Protein AF-A0ABC9Y721-F1 (afdb_monomer)

Sequence (145 aa):
MLMERQRSKVTRLVDEGKAVHVVYLDFSKAFDTVSYSILLEKLAAYGLDRRTLRWVKNCLDGWAQRVVVNGVKSSWWPVTSGVPQGSVLGPVLFNIFINDLDEGIEFTLSKFADDTKLGGSVDLLEGRKALQRNLDRLDRWAEAN

Secondary structure (DSSP, 8-state):
-HHHHHHHHHHHHHHTT--EEEEEE--TTTTT---HHHHHHHHHHTT--HHHHHHHHHHHTT-EE--EETTEEPPPEE--SSPPTT-SSHHHHHHHHTTTTTTT--SEEEEETTEEEEEEE--SHHHHHHHHHHHHHHHHHHHH-

Solvent-accessible surface area (backbone atoms only — not comparable to full-atom values): 8474 Å² total; per-residue (Å²): 123,56,64,58,59,47,51,56,53,55,52,50,41,49,76,72,71,45,48,68,51,76,48,83,45,76,53,84,59,51,56,55,57,40,36,61,68,60,42,52,50,54,45,44,74,74,66,53,49,74,66,58,52,50,50,54,48,60,72,60,51,89,44,65,45,65,57,73,57,97,87,45,69,57,69,80,40,78,49,85,42,29,47,59,83,91,46,88,56,27,66,57,54,49,52,62,61,57,63,64,69,59,69,90,45,88,52,50,71,28,63,56,89,57,46,34,38,42,38,44,65,44,78,44,74,65,30,50,54,48,51,50,53,40,51,55,48,49,50,54,49,62,77,75,82

Organism: Grus japonensis (NCBI:txid30415)

Foldseek 3Di:
DQVVVQVVVQVVCVVVVFAKDKDKDFDDVLQLAAALVLLLVLVVVVVDDPVVSVVVSVQQADDWDWDADPNDIDDTDGRRHGDDPPDPCSQVSQCSSCVCLCPPQPFRWGDDRRIIMTMDGQRDPVSVVSVVVSVVSNVVSSVVD

Mean predicted aligned error: 5.6 Å

pLDDT: mean 89.46, std 9.48, range [42.38, 98.12]

Structure (mmCIF, N/CA/C/O backbone):
data_AF-A0ABC9Y721-F1
#
_entry.id   AF-A0ABC9Y721-F1
#
loop_
_atom_site.group_PDB
_atom_site.id
_atom_site.type_symbol
_atom_site.label_atom_id
_atom_site.label_alt_id
_atom_site.label_comp_id
_atom_site.label_asym_id
_atom_site.label_entity_id
_atom_site.label_seq_id
_atom_site.pdbx_PDB_ins_code
_atom_site.Cartn_x
_atom_site.Cartn_y
_atom_site.Cartn_z
_atom_site.occupancy
_atom_site.B_iso_or_equiv
_atom_site.auth_seq_id
_atom_site.auth_comp_id
_atom_site.auth_asym_id
_atom_site.auth_atom_id
_atom_site.pdbx_PDB_model_num
ATOM 1 N N . MET A 1 1 ? -0.495 -15.805 8.947 1.00 42.38 1 MET A N 1
ATOM 2 C CA . MET A 1 1 ? -0.411 -15.571 10.408 1.00 42.38 1 MET A CA 1
ATOM 3 C C . MET A 1 1 ? -1.078 -14.258 10.867 1.00 42.38 1 MET A C 1
ATOM 5 O O . MET A 1 1 ? -1.621 -14.244 11.961 1.00 42.38 1 MET A O 1
ATOM 9 N N . LEU A 1 2 ? -1.125 -13.178 10.062 1.00 51.06 2 LEU A N 1
ATOM 10 C CA . LEU A 1 2 ? -1.818 -11.913 10.418 1.00 51.06 2 LEU A CA 1
ATOM 11 C C . LEU A 1 2 ? -3.362 -11.965 10.329 1.00 51.06 2 LEU A C 1
ATOM 13 O O . LEU A 1 2 ? -4.036 -11.445 11.216 1.00 51.06 2 LEU A O 1
ATOM 17 N N . MET A 1 3 ? -3.925 -12.671 9.339 1.00 50.56 3 MET A N 1
ATOM 18 C CA . MET A 1 3 ? -5.388 -12.822 9.166 1.00 50.56 3 MET A CA 1
ATOM 19 C C . MET A 1 3 ? -6.094 -13.498 10.360 1.00 50.56 3 MET A C 1
ATOM 21 O O . MET A 1 3 ? -7.260 -13.232 10.645 1.00 50.56 3 MET A O 1
ATOM 25 N N . GLU A 1 4 ? -5.384 -14.350 11.098 1.00 51.44 4 GLU A N 1
ATOM 26 C CA . GLU A 1 4 ? -5.943 -15.150 12.195 1.00 51.44 4 GLU A CA 1
ATOM 27 C C . GLU A 1 4 ? -6.147 -14.324 13.478 1.00 51.44 4 GLU A C 1
ATOM 29 O O . GLU A 1 4 ? -7.100 -14.538 14.229 1.00 51.44 4 GLU A O 1
ATOM 34 N N . ARG A 1 5 ? -5.309 -13.294 13.680 1.00 56.56 5 ARG A N 1
ATOM 35 C CA . ARG A 1 5 ? -5.388 -12.367 14.823 1.00 56.56 5 ARG A CA 1
ATOM 36 C C . ARG A 1 5 ? -6.629 -11.471 14.776 1.00 56.56 5 ARG A C 1
ATOM 38 O O . ARG A 1 5 ? -7.222 -11.212 15.822 1.00 56.56 5 ARG A O 1
ATOM 45 N N . GLN A 1 6 ? -7.029 -11.024 13.583 1.00 60.56 6 GLN A N 1
ATOM 46 C CA . GLN A 1 6 ? -8.278 -10.278 13.368 1.00 60.56 6 GLN A CA 1
ATOM 47 C C . GLN A 1 6 ? -9.494 -11.135 13.695 1.00 60.56 6 GLN A C 1
ATOM 49 O O . GLN A 1 6 ? -10.343 -10.725 14.484 1.00 60.56 6 GLN A O 1
ATOM 54 N N . ARG A 1 7 ? -9.545 -12.348 13.125 1.00 63.81 7 ARG A N 1
ATOM 55 C CA . ARG A 1 7 ? -10.672 -13.268 13.301 1.00 63.81 7 ARG A CA 1
ATOM 56 C C . ARG A 1 7 ? -10.939 -13.519 14.782 1.00 63.81 7 ARG A C 1
ATOM 58 O O . ARG A 1 7 ? -12.063 -13.345 15.222 1.00 63.81 7 ARG A O 1
ATOM 65 N N . SER A 1 8 ? -9.899 -13.806 15.566 1.00 70.00 8 SER A N 1
ATOM 66 C CA . SER A 1 8 ? -10.038 -14.035 17.009 1.00 70.00 8 SER A CA 1
ATOM 67 C C . SER A 1 8 ? -10.584 -12.818 17.774 1.00 70.00 8 SER A C 1
ATOM 69 O O . SER A 1 8 ? -11.461 -12.984 18.619 1.00 70.00 8 SER A O 1
ATOM 71 N N . LYS A 1 9 ? -10.133 -11.591 17.468 1.00 76.94 9 LYS A N 1
ATOM 72 C CA . LYS A 1 9 ? -10.636 -10.375 18.137 1.00 76.94 9 LYS A CA 1
ATOM 73 C C . LYS A 1 9 ? -12.069 -10.029 17.738 1.00 76.94 9 LYS A C 1
ATOM 75 O O . LYS A 1 9 ? -12.872 -9.710 18.607 1.00 76.94 9 LYS A O 1
ATOM 80 N N . VAL A 1 10 ? -12.385 -10.087 16.445 1.00 80.38 10 VAL A N 1
ATOM 81 C CA . VAL A 1 10 ? -13.732 -9.803 15.929 1.00 80.38 10 VAL A CA 1
ATOM 82 C C . VAL A 1 10 ? -14.732 -10.829 16.451 1.00 80.38 10 VAL A C 1
ATOM 84 O O . VAL A 1 10 ? -15.774 -10.432 16.961 1.00 80.38 10 VAL A O 1
ATOM 87 N N . THR A 1 11 ? -14.397 -12.123 16.407 1.00 83.38 11 THR A N 1
ATOM 88 C CA . THR A 1 11 ? -15.245 -13.182 16.970 1.00 83.38 11 THR A CA 1
ATOM 89 C C . THR A 1 11 ? -15.486 -12.955 18.458 1.00 83.38 11 THR A C 1
ATOM 91 O O . THR A 1 11 ? -16.635 -12.972 18.876 1.00 83.38 11 THR A O 1
ATOM 94 N N . ARG A 1 12 ? -14.453 -12.599 19.235 1.00 86.44 12 ARG A N 1
ATOM 95 C CA . ARG A 1 12 ? -14.626 -12.294 20.663 1.00 86.44 12 ARG A CA 1
ATOM 96 C C . ARG A 1 12 ? -15.588 -11.130 20.914 1.00 86.44 12 ARG A C 1
ATOM 98 O O . ARG A 1 12 ? -16.401 -11.201 21.824 1.00 86.44 12 ARG A O 1
ATOM 105 N N . LEU A 1 13 ? -15.504 -10.056 20.127 1.00 85.75 13 LEU A N 1
ATOM 106 C CA . LEU A 1 13 ? -16.420 -8.917 20.264 1.00 85.75 13 LEU A CA 1
ATOM 107 C C . LEU A 1 13 ? -17.870 -9.317 19.949 1.00 85.75 13 LEU A C 1
ATOM 109 O O . LEU A 1 13 ? -18.782 -8.884 20.648 1.00 85.75 13 LEU A O 1
ATOM 113 N N . VAL A 1 14 ? -18.074 -10.165 18.938 1.00 86.56 14 VAL A N 1
ATOM 114 C CA . VAL A 1 14 ? -19.399 -10.710 18.607 1.00 86.56 14 VAL A CA 1
ATOM 115 C C . VAL A 1 14 ? -19.920 -11.606 19.735 1.00 86.56 14 VAL A C 1
ATOM 117 O O . VAL A 1 14 ? -21.071 -11.454 20.134 1.00 86.56 14 VAL A O 1
ATOM 120 N N . ASP A 1 15 ? -19.076 -12.474 20.299 1.00 91.06 15 ASP A N 1
ATOM 121 C CA . ASP A 1 15 ? -19.431 -13.353 21.424 1.00 91.06 15 ASP A CA 1
ATOM 122 C C . ASP A 1 15 ? -19.784 -12.554 22.697 1.00 91.06 15 ASP A C 1
ATOM 124 O O . ASP A 1 15 ? -20.633 -12.968 23.483 1.00 91.06 15 ASP A O 1
ATOM 128 N N . GLU A 1 16 ? -19.172 -11.379 22.887 1.00 90.06 16 GLU A N 1
ATOM 129 C CA . GLU A 1 16 ? -19.495 -10.415 23.952 1.00 90.06 16 GLU A CA 1
ATOM 130 C C . GLU A 1 16 ? -20.812 -9.642 23.697 1.00 90.06 16 GLU A C 1
ATOM 132 O O . GLU A 1 16 ? -21.202 -8.809 24.516 1.00 90.06 16 GLU A O 1
ATOM 137 N N . GLY A 1 17 ? -21.500 -9.882 22.574 1.00 87.81 17 GLY A N 1
ATOM 138 C CA . GLY A 1 17 ? -22.748 -9.206 22.206 1.00 87.81 17 GLY A CA 1
ATOM 139 C C . GLY A 1 17 ? -22.567 -7.774 21.691 1.00 87.81 17 GLY A C 1
ATOM 140 O O . GLY A 1 17 ? -23.534 -7.013 21.663 1.00 87.81 17 GLY A O 1
ATOM 141 N N . LYS A 1 18 ? -21.347 -7.389 21.295 1.00 88.62 18 LYS A N 1
ATOM 142 C CA . LYS A 1 18 ? -21.042 -6.052 20.764 1.00 88.62 18 LYS A CA 1
ATOM 143 C C . LYS A 1 18 ? -21.360 -5.952 19.274 1.00 88.62 18 LYS A C 1
ATOM 145 O O . LYS A 1 18 ? -21.109 -6.875 18.500 1.00 88.62 18 LYS A O 1
ATOM 150 N N . ALA A 1 19 ? -21.836 -4.791 18.845 1.00 88.56 19 ALA A N 1
ATOM 151 C CA . ALA A 1 19 ? -21.936 -4.398 17.452 1.00 88.56 1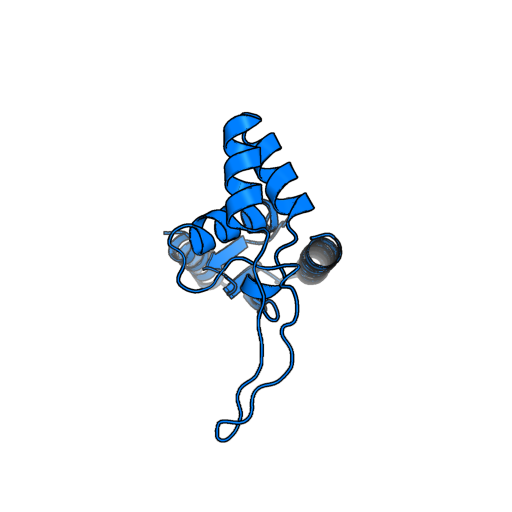9 ALA A CA 1
ATOM 152 C C . ALA A 1 19 ? -20.532 -4.188 16.875 1.00 88.56 19 ALA A C 1
ATOM 154 O O . ALA A 1 19 ? -19.784 -3.303 17.298 1.00 88.56 19 ALA A O 1
ATOM 155 N N . VAL A 1 20 ? -20.179 -4.998 15.881 1.00 88.75 20 VAL A N 1
ATOM 156 C CA . VAL A 1 20 ? -18.879 -4.957 15.207 1.00 88.75 20 VAL A CA 1
ATOM 157 C C . VAL A 1 20 ? -19.068 -4.530 13.764 1.00 88.75 20 VAL A C 1
ATOM 159 O O . VAL A 1 20 ? -19.926 -5.059 13.062 1.00 88.75 20 VAL A O 1
ATOM 162 N N . HIS A 1 21 ? -18.242 -3.593 13.308 1.00 89.69 21 HIS A N 1
ATOM 163 C CA . HIS A 1 21 ? -18.134 -3.268 11.891 1.00 89.69 21 HIS A CA 1
ATOM 164 C C . HIS A 1 21 ? -16.814 -3.810 11.352 1.00 89.69 21 HIS A C 1
ATOM 166 O O . HIS A 1 21 ? -15.778 -3.739 12.020 1.00 89.69 21 HIS A O 1
ATOM 172 N N . VAL A 1 22 ? -16.862 -4.324 10.125 1.00 90.12 22 VAL A N 1
ATOM 173 C CA . VAL A 1 22 ? -15.683 -4.724 9.360 1.00 90.12 22 VAL A CA 1
ATOM 174 C C . VAL A 1 22 ? -15.726 -3.994 8.028 1.00 90.12 22 VAL A C 1
ATOM 176 O O . VAL A 1 22 ? -16.683 -4.145 7.271 1.00 90.12 22 VAL A O 1
ATOM 179 N N . VAL A 1 23 ? -14.696 -3.201 7.755 1.00 91.81 23 VAL A N 1
ATOM 180 C CA . VAL A 1 23 ? -14.518 -2.488 6.491 1.00 91.81 23 VAL A CA 1
ATOM 181 C C . VAL A 1 23 ? -13.438 -3.199 5.691 1.00 91.81 23 VAL A C 1
ATOM 183 O O . VAL A 1 23 ? -12.339 -3.441 6.194 1.00 91.81 23 VAL A O 1
ATOM 186 N N . TYR A 1 24 ? -13.779 -3.548 4.456 1.00 91.50 24 TYR A N 1
ATOM 187 C CA . TYR A 1 24 ? -12.857 -4.109 3.478 1.00 91.50 24 TYR A CA 1
ATOM 188 C C . TYR A 1 24 ? -12.359 -2.969 2.600 1.00 91.50 24 TYR A C 1
ATOM 190 O O . TYR A 1 24 ? -13.164 -2.197 2.080 1.00 91.50 24 TYR A O 1
ATOM 198 N N . LEU A 1 25 ? -11.043 -2.854 2.491 1.00 91.38 25 LEU A N 1
ATOM 199 C CA . LEU A 1 25 ? -10.352 -1.825 1.735 1.00 91.38 25 LEU A CA 1
ATOM 200 C C . LEU A 1 25 ? -9.432 -2.509 0.732 1.00 91.38 25 LEU A C 1
ATOM 202 O O . LEU A 1 25 ? -8.727 -3.457 1.086 1.00 91.38 25 LEU A O 1
ATOM 206 N N . ASP A 1 26 ? -9.461 -1.999 -0.491 1.00 89.50 26 ASP A N 1
ATOM 207 C CA . ASP A 1 26 ? -8.663 -2.478 -1.609 1.00 89.50 26 ASP A CA 1
ATOM 208 C C . ASP A 1 26 ? -7.858 -1.309 -2.182 1.00 89.50 26 ASP A C 1
ATOM 210 O O . ASP A 1 26 ? -8.412 -0.244 -2.480 1.00 89.50 26 ASP A O 1
ATOM 214 N N . PHE A 1 27 ? -6.543 -1.490 -2.296 1.00 88.00 27 PHE A N 1
ATOM 215 C CA . PHE A 1 27 ? -5.654 -0.467 -2.832 1.00 88.00 27 PHE A CA 1
ATOM 216 C C . PHE A 1 27 ? -5.551 -0.609 -4.345 1.00 88.00 27 PHE A C 1
ATOM 218 O O . PHE A 1 27 ? -5.031 -1.589 -4.876 1.00 88.00 27 PHE A O 1
ATOM 225 N N . SER A 1 28 ? -5.978 0.431 -5.057 1.00 89.44 28 SER A N 1
ATOM 226 C CA . SER A 1 28 ? -5.911 0.453 -6.516 1.00 89.44 28 SER A CA 1
ATOM 227 C C . SER A 1 28 ? -4.475 0.275 -7.008 1.00 89.44 28 SER A C 1
ATOM 229 O O . SER A 1 28 ? -3.631 1.143 -6.797 1.00 89.44 28 SER A O 1
ATOM 231 N N . LYS A 1 29 ? -4.227 -0.827 -7.727 1.00 89.12 29 LYS A N 1
ATOM 232 C CA . LYS A 1 29 ? -2.930 -1.146 -8.346 1.00 89.12 29 LYS A CA 1
ATOM 233 C C . LYS A 1 29 ? -1.763 -1.132 -7.350 1.00 89.12 29 LYS A C 1
ATOM 235 O O . LYS A 1 29 ? -0.680 -0.666 -7.688 1.00 89.12 29 LYS A O 1
ATOM 240 N N . ALA A 1 30 ? -1.966 -1.657 -6.144 1.00 89.38 30 ALA A N 1
ATOM 241 C CA . ALA A 1 30 ? -1.019 -1.535 -5.035 1.00 89.38 30 ALA A CA 1
ATOM 242 C C . ALA A 1 30 ? 0.438 -1.902 -5.383 1.00 89.38 30 ALA A C 1
ATOM 244 O O . ALA A 1 30 ? 1.374 -1.230 -4.958 1.00 89.38 30 ALA A O 1
ATOM 245 N N . PHE A 1 31 ? 0.646 -2.952 -6.184 1.00 89.31 31 PHE A N 1
ATOM 246 C CA . PHE A 1 31 ? 1.988 -3.348 -6.614 1.00 89.31 31 PHE A CA 1
ATOM 247 C C . PHE A 1 31 ? 2.594 -2.409 -7.660 1.00 89.31 31 PHE A C 1
ATOM 249 O O . PHE A 1 31 ? 3.814 -2.317 -7.720 1.00 89.31 31 PHE A O 1
ATOM 256 N N . ASP A 1 32 ? 1.788 -1.694 -8.445 1.00 90.69 32 ASP A N 1
ATOM 257 C CA . ASP A 1 32 ? 2.242 -0.809 -9.526 1.00 90.69 32 ASP A CA 1
ATOM 258 C C . ASP A 1 32 ? 2.468 0.641 -9.046 1.00 90.69 32 ASP A C 1
ATOM 260 O O . ASP A 1 32 ? 3.113 1.439 -9.731 1.00 90.69 32 ASP A O 1
ATOM 264 N N . THR A 1 33 ? 1.942 1.004 -7.872 1.00 92.88 33 THR A N 1
ATOM 265 C CA . THR A 1 33 ? 1.966 2.379 -7.341 1.00 92.88 33 THR A CA 1
ATOM 266 C C . THR A 1 33 ? 3.047 2.631 -6.295 1.00 92.88 33 THR A C 1
ATOM 268 O O . THR A 1 33 ? 3.227 3.771 -5.884 1.00 92.88 33 THR A O 1
ATOM 271 N N . VAL A 1 34 ? 3.821 1.613 -5.902 1.00 94.50 34 VAL A N 1
ATOM 272 C CA . VAL A 1 34 ? 4.892 1.754 -4.900 1.00 94.50 34 VAL A CA 1
ATOM 273 C C . VAL A 1 34 ? 5.917 2.814 -5.320 1.00 94.50 34 VAL A C 1
ATOM 275 O O . VAL A 1 34 ? 6.632 2.644 -6.312 1.00 94.50 34 VAL A O 1
ATOM 278 N N . SER A 1 35 ? 6.042 3.881 -4.531 1.00 95.25 35 SER A N 1
ATOM 279 C CA . SER A 1 35 ? 7.046 4.926 -4.738 1.00 95.25 35 SER A CA 1
ATOM 280 C C . SER A 1 35 ? 8.460 4.437 -4.399 1.00 95.25 35 SER A C 1
ATOM 282 O O . SER A 1 35 ? 8.731 3.967 -3.290 1.00 95.25 35 SER A O 1
ATOM 284 N N . TYR A 1 36 ? 9.399 4.576 -5.342 1.00 94.50 36 TYR A N 1
ATOM 285 C CA . TYR A 1 36 ? 10.783 4.116 -5.156 1.00 94.50 36 TYR A CA 1
ATOM 286 C C . TYR A 1 36 ? 11.524 4.914 -4.088 1.00 94.50 36 TYR A C 1
ATOM 288 O O . TYR A 1 36 ? 12.285 4.334 -3.317 1.00 94.50 36 TYR A O 1
ATOM 296 N N . SER A 1 37 ? 11.316 6.233 -4.027 1.00 95.00 37 SER A N 1
ATOM 297 C CA . SER A 1 37 ? 11.973 7.082 -3.029 1.00 95.00 37 SER A CA 1
ATOM 298 C C . SER A 1 37 ? 11.527 6.706 -1.622 1.00 95.00 37 SER A C 1
ATOM 300 O O . SER A 1 37 ? 12.370 6.442 -0.769 1.00 95.00 37 SER A O 1
ATOM 302 N N . ILE A 1 38 ? 10.216 6.571 -1.417 1.00 97.00 38 ILE A N 1
ATOM 303 C CA . ILE A 1 38 ? 9.631 6.233 -0.117 1.00 97.00 38 ILE A CA 1
ATOM 304 C C . ILE A 1 38 ? 10.040 4.819 0.306 1.00 97.00 38 ILE A C 1
ATOM 306 O O . ILE A 1 38 ? 10.449 4.607 1.445 1.00 97.00 38 ILE A O 1
ATOM 310 N N . LEU A 1 39 ? 10.022 3.847 -0.613 1.00 96.62 39 LEU A N 1
ATOM 311 C CA . LEU A 1 39 ? 10.509 2.496 -0.329 1.00 96.62 39 LEU A CA 1
ATOM 312 C C . LEU A 1 39 ? 11.981 2.500 0.116 1.00 96.62 39 LEU A C 1
ATOM 314 O O . LEU A 1 39 ? 12.333 1.830 1.087 1.00 96.62 39 LEU A O 1
ATOM 318 N N . LEU A 1 40 ? 12.848 3.252 -0.569 1.00 96.94 40 LEU A N 1
ATOM 319 C CA . LEU A 1 40 ? 14.265 3.353 -0.211 1.00 96.94 40 LEU A CA 1
ATOM 320 C C . LEU A 1 40 ? 14.478 4.057 1.136 1.00 96.94 40 LEU A C 1
ATOM 322 O O . LEU A 1 40 ? 15.352 3.640 1.894 1.00 96.94 40 LEU A O 1
ATOM 326 N N . GLU A 1 41 ? 13.679 5.075 1.456 1.00 97.19 41 GLU A N 1
ATOM 327 C CA . GLU A 1 41 ? 13.688 5.739 2.765 1.00 97.19 41 GLU A CA 1
ATOM 328 C C . GLU A 1 41 ? 13.270 4.780 3.884 1.00 97.19 41 GLU A C 1
ATOM 330 O O . GLU A 1 41 ? 13.979 4.667 4.887 1.00 97.19 41 GLU A O 1
ATOM 335 N N . LYS A 1 42 ? 12.192 4.010 3.687 1.00 96.94 42 LYS A N 1
ATOM 336 C CA . LYS A 1 42 ? 11.752 2.979 4.641 1.00 96.94 42 LYS A CA 1
ATOM 337 C C . LYS A 1 42 ? 12.836 1.922 4.851 1.00 96.94 42 LYS A C 1
ATOM 339 O O . LYS A 1 42 ? 13.183 1.610 5.986 1.00 96.94 42 LYS A O 1
ATOM 344 N N . LEU A 1 43 ? 13.443 1.414 3.778 1.00 97.06 43 LEU A N 1
ATOM 345 C CA . LEU A 1 43 ? 14.562 0.468 3.864 1.00 97.06 43 LEU A CA 1
ATOM 346 C C . LEU A 1 43 ? 15.765 1.053 4.621 1.00 97.06 43 LEU A C 1
ATOM 348 O O . LEU A 1 43 ? 16.392 0.351 5.415 1.00 97.06 43 LEU A O 1
ATOM 352 N N . ALA A 1 44 ? 16.079 2.333 4.413 1.00 97.69 44 ALA A N 1
ATOM 353 C CA . ALA A 1 44 ? 17.136 3.013 5.155 1.00 97.69 44 ALA A CA 1
ATOM 354 C C . ALA A 1 44 ? 16.799 3.125 6.652 1.00 97.69 44 ALA A C 1
ATOM 356 O O . ALA A 1 44 ? 17.674 2.903 7.489 1.00 97.69 44 ALA A O 1
ATOM 357 N N . ALA A 1 45 ? 15.535 3.394 6.995 1.00 96.50 45 ALA A N 1
ATOM 358 C CA . ALA A 1 45 ? 15.052 3.429 8.377 1.00 96.50 45 ALA A CA 1
ATOM 359 C C . ALA A 1 45 ? 15.140 2.057 9.076 1.00 96.50 45 ALA A C 1
ATOM 361 O O . ALA A 1 45 ? 15.402 2.001 10.275 1.00 96.50 45 ALA A O 1
ATOM 362 N N . TYR A 1 46 ? 15.029 0.952 8.328 1.00 95.50 46 TYR A N 1
ATOM 363 C CA . TYR A 1 46 ? 15.308 -0.405 8.827 1.00 95.50 46 TYR A CA 1
ATOM 364 C C . TYR A 1 46 ? 16.809 -0.724 8.975 1.00 95.50 46 TYR A C 1
ATOM 366 O O . TYR A 1 46 ? 17.166 -1.836 9.364 1.00 95.50 46 TYR A O 1
ATOM 374 N N . GLY A 1 47 ? 17.703 0.229 8.692 1.00 96.69 47 GLY A N 1
ATOM 375 C CA . GLY A 1 47 ? 19.142 0.094 8.923 1.00 96.69 47 GLY A CA 1
ATOM 376 C C . GLY A 1 47 ? 19.924 -0.544 7.774 1.00 96.69 47 GLY A C 1
ATOM 377 O O . GLY A 1 47 ? 21.067 -0.954 7.978 1.00 96.69 47 GLY A O 1
ATOM 378 N N . LEU A 1 48 ? 19.347 -0.633 6.569 1.00 96.50 48 LEU A N 1
ATOM 379 C CA . LEU A 1 48 ? 20.076 -1.139 5.406 1.00 96.50 48 LEU A CA 1
ATOM 380 C C . LEU A 1 48 ? 21.190 -0.170 4.997 1.00 96.50 48 LEU A C 1
ATOM 382 O O . LEU A 1 48 ? 21.012 1.048 4.935 1.00 96.50 48 LEU A O 1
ATOM 386 N N . ASP A 1 49 ? 22.356 -0.723 4.671 1.00 97.44 49 ASP A N 1
ATOM 387 C CA . ASP A 1 49 ? 23.513 0.071 4.288 1.00 97.44 49 ASP A CA 1
ATOM 388 C C . ASP A 1 49 ? 23.389 0.633 2.858 1.00 97.44 49 ASP A C 1
ATOM 390 O O . ASP A 1 49 ? 22.629 0.156 2.009 1.00 97.44 49 ASP A O 1
ATOM 394 N N . ARG A 1 50 ? 24.213 1.641 2.550 1.00 97.12 50 ARG A N 1
ATOM 395 C CA . ARG A 1 50 ? 24.197 2.338 1.253 1.00 97.12 50 ARG A CA 1
ATOM 396 C C . ARG A 1 50 ? 24.418 1.421 0.046 1.00 97.12 50 ARG A C 1
ATOM 398 O O . ARG A 1 50 ? 23.925 1.745 -1.035 1.00 97.12 50 ARG A O 1
ATOM 405 N N . ARG A 1 51 ? 25.184 0.330 0.175 1.00 97.75 51 ARG A N 1
ATOM 406 C CA . ARG A 1 51 ? 25.422 -0.606 -0.937 1.00 97.75 51 ARG A CA 1
ATOM 407 C C . ARG A 1 51 ? 24.170 -1.425 -1.206 1.00 97.75 51 ARG A C 1
ATOM 409 O O . ARG A 1 51 ? 23.774 -1.521 -2.364 1.00 97.75 51 ARG A O 1
ATOM 416 N N . THR A 1 52 ? 23.528 -1.932 -0.156 1.00 96.50 52 THR A N 1
ATOM 417 C CA . THR A 1 52 ? 22.270 -2.678 -0.275 1.00 96.50 52 THR A CA 1
ATOM 418 C C . THR A 1 52 ? 21.156 -1.795 -0.838 1.00 96.50 52 THR A C 1
ATOM 420 O O . THR A 1 52 ? 20.499 -2.185 -1.799 1.00 96.50 52 THR A O 1
ATOM 423 N N . LEU A 1 53 ? 21.008 -0.558 -0.350 1.00 97.12 53 LEU A N 1
ATOM 424 C CA . LEU A 1 53 ? 20.029 0.397 -0.889 1.00 97.12 53 LEU A CA 1
ATOM 425 C C . LEU A 1 53 ? 20.274 0.715 -2.370 1.00 97.12 53 LEU A C 1
ATOM 427 O O . LEU A 1 53 ? 19.338 0.747 -3.166 1.00 97.12 53 LEU A O 1
ATOM 431 N N . ARG A 1 54 ? 21.538 0.907 -2.770 1.00 96.50 54 ARG A N 1
ATOM 432 C CA . ARG A 1 54 ? 21.896 1.116 -4.180 1.00 96.50 54 ARG A CA 1
ATOM 433 C C . ARG A 1 54 ? 21.567 -0.103 -5.034 1.00 96.50 54 ARG A C 1
ATOM 435 O O . ARG A 1 54 ? 21.116 0.061 -6.162 1.00 96.50 54 ARG A O 1
ATOM 442 N N . TRP A 1 55 ? 21.802 -1.302 -4.513 1.00 95.25 55 TRP A N 1
ATOM 443 C CA . TRP A 1 55 ? 21.458 -2.535 -5.206 1.00 95.25 55 TRP A CA 1
ATOM 444 C C . TRP A 1 55 ? 19.945 -2.647 -5.419 1.00 95.25 55 TRP A C 1
ATOM 446 O O . TRP A 1 55 ? 19.525 -2.842 -6.553 1.00 95.25 55 TRP A O 1
ATOM 456 N N . VAL A 1 56 ? 19.133 -2.399 -4.383 1.00 94.50 56 VAL A N 1
ATOM 457 C CA . VAL A 1 56 ? 17.663 -2.388 -4.501 1.00 94.50 56 VAL A CA 1
ATOM 458 C C . VAL A 1 56 ? 17.198 -1.344 -5.516 1.00 94.50 56 VAL A C 1
ATOM 460 O O . VAL A 1 56 ? 16.413 -1.671 -6.400 1.00 94.50 56 VAL A O 1
ATOM 463 N N . LYS A 1 57 ? 17.727 -0.114 -5.453 1.00 94.25 57 LYS A N 1
ATOM 464 C CA . LYS A 1 57 ? 17.420 0.936 -6.436 1.00 94.25 57 LYS A CA 1
ATOM 465 C C . LYS A 1 57 ? 17.722 0.476 -7.864 1.00 94.25 57 LYS A C 1
ATOM 467 O O . LYS A 1 57 ? 16.879 0.607 -8.739 1.00 94.25 57 LYS A O 1
ATOM 472 N N . ASN A 1 58 ? 18.889 -0.125 -8.089 1.00 92.00 58 ASN A N 1
ATOM 473 C CA . ASN A 1 58 ? 19.267 -0.645 -9.403 1.00 92.00 58 ASN A CA 1
ATOM 474 C C . ASN A 1 58 ? 18.396 -1.830 -9.856 1.00 92.00 58 ASN A C 1
ATOM 476 O O . ASN A 1 58 ? 18.262 -2.043 -11.055 1.00 92.00 58 ASN A O 1
ATOM 480 N N . CYS A 1 59 ? 17.818 -2.605 -8.932 1.00 89.81 59 CYS A N 1
ATOM 481 C CA . CYS A 1 59 ? 16.854 -3.657 -9.266 1.00 89.81 59 CYS A CA 1
ATOM 482 C C . CYS A 1 59 ? 15.490 -3.103 -9.710 1.00 89.81 59 CYS A C 1
ATOM 484 O O . CYS A 1 59 ? 14.792 -3.782 -10.461 1.00 89.81 59 CYS A O 1
ATOM 486 N N . LEU A 1 60 ? 15.107 -1.909 -9.244 1.00 90.00 60 LEU A N 1
ATOM 487 C CA . LEU A 1 60 ? 13.831 -1.250 -9.559 1.00 90.00 60 LEU A CA 1
ATOM 488 C C . LEU A 1 60 ? 13.930 -0.279 -10.749 1.00 90.00 60 LEU A C 1
ATOM 490 O O . LEU A 1 60 ? 12.946 -0.051 -11.449 1.00 90.00 60 LEU A O 1
ATOM 494 N N . ASP A 1 61 ? 15.114 0.280 -10.997 1.00 88.19 61 ASP A N 1
ATOM 495 C CA . ASP A 1 61 ? 15.364 1.227 -12.085 1.00 88.19 61 ASP A CA 1
ATOM 496 C C . ASP A 1 61 ? 15.558 0.538 -13.447 1.00 88.19 61 ASP A C 1
ATOM 498 O O . ASP A 1 61 ? 15.959 -0.619 -13.550 1.00 88.19 61 ASP A O 1
ATOM 502 N N . GLY A 1 62 ? 15.327 1.292 -14.527 1.00 86.25 62 GLY A N 1
ATOM 503 C CA . GLY A 1 62 ? 15.659 0.869 -15.895 1.00 86.25 62 GLY A CA 1
ATOM 504 C C . GLY A 1 62 ? 14.619 -0.027 -16.571 1.00 86.25 62 GLY A C 1
ATOM 505 O O . GLY A 1 62 ? 14.834 -0.470 -17.699 1.00 86.25 62 GLY A O 1
ATOM 506 N N . TRP A 1 63 ? 13.483 -0.265 -15.918 1.00 89.44 63 TRP A N 1
ATOM 507 C CA . TRP A 1 63 ? 12.374 -1.014 -16.495 1.00 89.44 63 TRP A CA 1
ATOM 508 C C . TRP A 1 63 ? 11.572 -0.151 -17.470 1.00 89.44 63 TRP A C 1
ATOM 510 O O . TRP A 1 63 ? 11.337 1.038 -17.249 1.00 89.44 63 TRP A O 1
ATOM 520 N N . ALA A 1 64 ? 11.120 -0.772 -18.557 1.00 92.50 64 ALA A N 1
ATOM 521 C CA . ALA A 1 64 ? 10.210 -0.166 -19.513 1.00 92.50 64 ALA A CA 1
ATOM 522 C C . ALA A 1 64 ? 9.130 -1.172 -19.911 1.00 92.50 64 ALA A C 1
ATOM 524 O O . ALA A 1 64 ? 9.384 -2.367 -20.056 1.00 92.50 64 ALA A O 1
ATOM 525 N N . GLN A 1 65 ? 7.925 -0.666 -20.124 1.00 92.19 65 GLN A N 1
ATOM 526 C CA . GLN A 1 65 ? 6.749 -1.421 -20.522 1.00 92.19 65 GLN A CA 1
ATOM 527 C C . GLN A 1 65 ? 6.233 -0.946 -21.879 1.00 9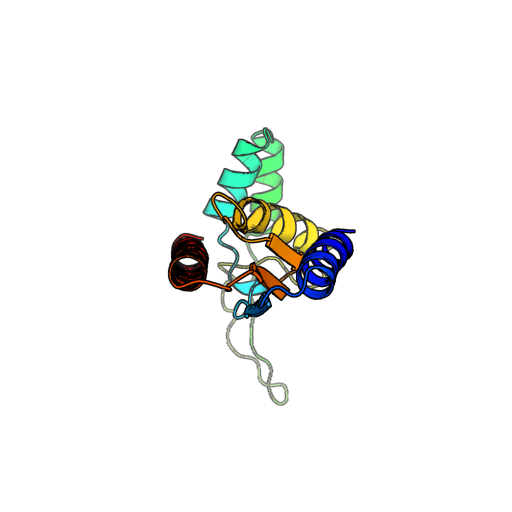2.19 65 GLN A C 1
ATOM 529 O O . GLN A 1 65 ? 6.527 0.158 -22.329 1.00 92.19 65 GLN A O 1
ATOM 534 N N . ARG A 1 66 ? 5.454 -1.787 -22.554 1.00 95.25 66 ARG A N 1
ATOM 535 C CA . ARG A 1 66 ? 4.727 -1.423 -23.775 1.00 95.25 66 ARG A CA 1
ATOM 536 C C . ARG A 1 66 ? 3.483 -2.284 -23.903 1.00 95.25 66 ARG A C 1
ATOM 538 O O . ARG A 1 66 ? 3.446 -3.395 -23.379 1.00 95.25 66 ARG A O 1
ATOM 545 N N . VAL A 1 67 ? 2.509 -1.808 -24.663 1.00 95.81 67 VAL A N 1
ATOM 546 C CA . VAL A 1 67 ? 1.284 -2.553 -24.953 1.00 95.81 67 VAL A CA 1
ATOM 547 C C . VAL A 1 67 ? 1.430 -3.257 -26.301 1.00 95.81 67 VAL A C 1
ATOM 549 O O . VAL A 1 67 ? 1.967 -2.687 -27.256 1.00 95.81 67 VAL A O 1
ATOM 552 N N . VAL A 1 68 ? 0.970 -4.507 -26.380 1.00 96.88 68 VAL A N 1
ATOM 553 C CA . VAL A 1 68 ? 0.915 -5.277 -27.629 1.00 96.88 68 VAL A CA 1
ATOM 554 C C . VAL A 1 68 ? -0.519 -5.726 -27.875 1.00 96.88 68 VAL A C 1
ATOM 556 O O . VAL A 1 68 ? -1.072 -6.466 -27.068 1.00 96.88 68 VAL A O 1
ATOM 559 N N . VAL A 1 69 ? -1.112 -5.300 -28.990 1.00 97.38 69 VAL A N 1
ATOM 560 C CA . VAL A 1 69 ? -2.475 -5.681 -29.3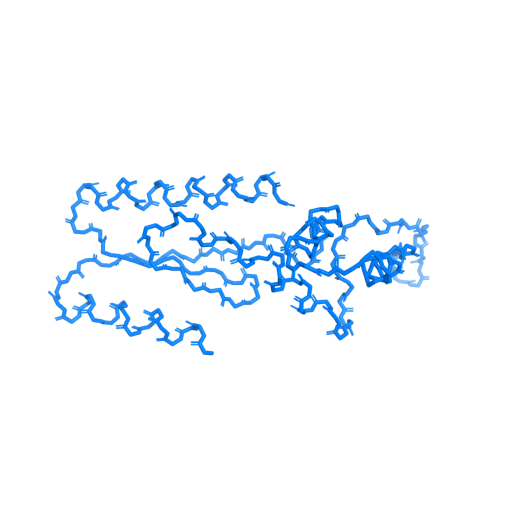96 1.00 97.38 69 VAL A CA 1
ATOM 561 C C . VAL A 1 69 ? -2.426 -6.180 -30.831 1.00 97.38 69 VAL A C 1
ATOM 563 O O . VAL A 1 69 ? -1.915 -5.487 -31.706 1.00 97.38 69 VAL A O 1
ATOM 566 N N . ASN A 1 70 ? -2.927 -7.392 -31.082 1.00 96.44 70 ASN A N 1
ATOM 567 C CA . ASN A 1 70 ? -2.940 -8.011 -32.416 1.00 96.44 70 ASN A CA 1
ATOM 568 C C . ASN A 1 70 ? -1.560 -8.002 -33.111 1.00 96.44 70 ASN A C 1
ATOM 570 O O . ASN A 1 70 ? -1.452 -7.773 -34.311 1.00 96.44 70 ASN A O 1
ATOM 574 N N . GLY A 1 71 ? -0.484 -8.190 -32.340 1.00 95.25 71 GLY A N 1
ATOM 575 C CA . GLY A 1 71 ? 0.897 -8.167 -32.841 1.00 95.25 71 GLY A CA 1
ATOM 576 C C . GLY A 1 71 ? 1.492 -6.770 -33.066 1.00 95.25 71 GLY A C 1
ATOM 577 O O . GLY A 1 71 ? 2.709 -6.655 -33.231 1.00 95.25 71 GLY A O 1
ATOM 578 N N . VAL A 1 72 ? 0.685 -5.706 -33.002 1.00 97.06 72 VAL A N 1
ATOM 579 C CA . VAL A 1 72 ? 1.146 -4.3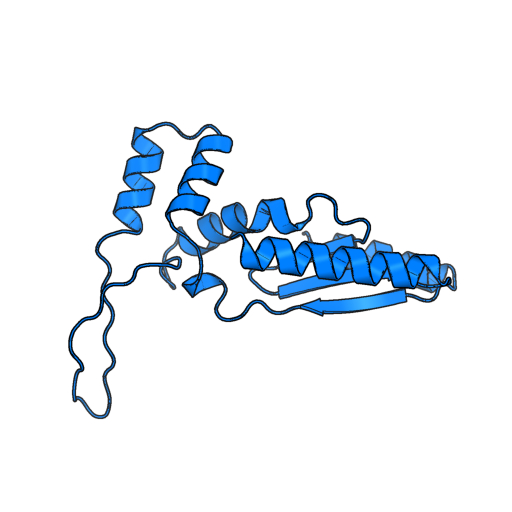13 -33.074 1.00 97.06 72 VAL A CA 1
ATOM 580 C C . VAL A 1 72 ? 1.650 -3.871 -31.704 1.00 97.06 72 VAL A C 1
ATOM 582 O O . VAL A 1 72 ? 1.013 -4.132 -30.686 1.00 97.06 72 VAL A O 1
ATOM 585 N N . LYS A 1 73 ? 2.809 -3.209 -31.674 1.00 98.12 73 LYS A N 1
ATOM 586 C CA . LYS A 1 73 ? 3.512 -2.796 -30.451 1.00 98.12 73 LYS A CA 1
ATOM 587 C C . LYS A 1 73 ? 3.454 -1.277 -30.308 1.00 98.12 73 LYS A C 1
ATOM 589 O O . LYS A 1 73 ? 3.765 -0.575 -31.268 1.00 98.12 73 LYS A O 1
ATOM 594 N N . SER A 1 74 ? 3.125 -0.776 -29.119 1.00 97.75 74 SER A N 1
ATOM 595 C CA . SER A 1 74 ? 3.349 0.634 -28.784 1.00 97.75 74 SER A CA 1
ATOM 596 C C . SER A 1 74 ? 4.847 0.936 -28.655 1.00 97.75 74 SER A C 1
ATOM 598 O O . SER A 1 74 ? 5.686 0.026 -28.597 1.00 97.75 74 SER A O 1
ATOM 600 N N . SER A 1 75 ? 5.189 2.221 -28.544 1.00 97.75 75 SER A N 1
ATOM 601 C CA . SER A 1 75 ? 6.504 2.626 -28.048 1.00 97.75 75 SER A CA 1
ATOM 602 C C . SER A 1 75 ? 6.737 2.091 -26.632 1.00 97.75 75 SER A C 1
ATOM 604 O O . SER A 1 75 ? 5.790 1.803 -25.891 1.00 97.75 75 SER A O 1
ATOM 606 N N . TRP A 1 76 ? 8.010 1.960 -26.266 1.00 97.19 76 TRP A N 1
ATOM 607 C CA . TRP A 1 76 ? 8.405 1.702 -24.887 1.00 97.19 76 TRP A CA 1
ATOM 608 C C . TRP A 1 76 ? 8.091 2.913 -24.008 1.00 97.19 76 TRP A C 1
ATOM 610 O O . TRP A 1 76 ? 8.267 4.055 -24.432 1.00 97.19 76 TRP A O 1
ATOM 620 N N . TRP A 1 77 ? 7.649 2.644 -22.787 1.00 94.69 77 TRP A N 1
ATOM 621 C CA . TRP A 1 77 ? 7.351 3.627 -21.758 1.00 94.69 77 TRP A CA 1
ATOM 622 C C . TRP A 1 77 ? 8.087 3.251 -20.470 1.00 94.69 77 TRP A C 1
ATOM 624 O O . TRP A 1 77 ? 7.999 2.092 -20.063 1.00 94.69 77 TRP A O 1
ATOM 634 N N . PRO A 1 78 ? 8.825 4.167 -19.826 1.00 93.50 78 PRO A N 1
ATOM 635 C CA . PRO A 1 78 ? 9.543 3.855 -18.595 1.00 93.50 78 PRO A CA 1
ATOM 636 C C . PRO A 1 78 ? 8.579 3.508 -17.454 1.00 93.50 78 PRO A C 1
ATOM 638 O O . PRO A 1 78 ? 7.518 4.116 -17.316 1.00 93.50 78 PRO A O 1
ATOM 641 N N . VAL A 1 79 ? 8.963 2.542 -16.623 1.00 91.81 79 VAL A N 1
ATOM 642 C CA . VAL A 1 79 ? 8.262 2.214 -15.377 1.00 91.81 79 VAL A CA 1
ATOM 643 C C . VAL A 1 79 ? 8.888 3.040 -14.258 1.00 91.81 79 VAL A C 1
ATOM 645 O O . VAL A 1 79 ? 10.072 2.895 -13.961 1.00 91.81 79 VAL A O 1
ATOM 648 N N . THR A 1 80 ? 8.103 3.947 -13.680 1.00 91.81 80 THR A N 1
ATOM 649 C CA . THR A 1 80 ? 8.575 4.936 -12.694 1.00 91.81 80 THR A CA 1
ATOM 650 C C . THR A 1 80 ? 8.122 4.643 -11.265 1.00 91.81 80 THR A C 1
ATOM 652 O O . THR A 1 80 ? 8.518 5.354 -10.347 1.00 91.81 80 THR A O 1
ATOM 655 N N . SER A 1 81 ? 7.272 3.636 -11.080 1.00 93.50 81 SER A N 1
ATOM 656 C CA . SER A 1 81 ? 6.725 3.206 -9.795 1.00 93.50 81 SER A CA 1
ATOM 657 C C . SER A 1 81 ? 6.377 1.724 -9.854 1.00 93.50 81 SER A C 1
ATOM 659 O O . SER A 1 81 ? 6.230 1.151 -10.936 1.00 93.50 81 SER A O 1
ATOM 661 N N . GLY A 1 82 ? 6.194 1.137 -8.678 1.00 92.81 82 GLY A N 1
ATOM 662 C CA . GLY A 1 82 ? 5.744 -0.232 -8.530 1.00 92.81 82 GLY A CA 1
ATOM 663 C C . GLY A 1 82 ? 6.868 -1.255 -8.447 1.00 92.81 82 GLY A C 1
ATOM 664 O O . GLY A 1 82 ? 7.976 -1.084 -8.941 1.00 92.81 82 GLY A O 1
ATOM 665 N N . VAL A 1 83 ? 6.588 -2.372 -7.800 1.00 90.81 83 VAL A N 1
ATOM 666 C CA . VAL A 1 83 ? 7.527 -3.485 -7.746 1.00 90.81 83 VAL A CA 1
ATOM 667 C C . VAL A 1 83 ? 7.280 -4.427 -8.930 1.00 90.81 83 VAL A C 1
ATOM 669 O O . VAL A 1 83 ? 6.126 -4.728 -9.240 1.00 90.81 83 VAL A O 1
ATOM 672 N N . PRO A 1 84 ? 8.327 -4.947 -9.597 1.00 83.69 84 PRO A N 1
ATOM 673 C CA . PRO A 1 84 ? 8.138 -5.821 -10.749 1.00 83.69 84 PRO A CA 1
ATOM 674 C C . PRO A 1 84 ? 7.354 -7.088 -10.384 1.00 83.69 84 PRO A C 1
ATOM 676 O O . PRO A 1 84 ? 7.807 -7.908 -9.573 1.00 83.69 84 PRO A O 1
ATOM 679 N N . GLN A 1 85 ? 6.189 -7.270 -11.004 1.00 78.81 85 GLN A N 1
ATOM 680 C CA . GLN A 1 85 ? 5.381 -8.477 -10.841 1.00 78.81 85 GLN A CA 1
ATOM 681 C C . GLN A 1 85 ? 6.145 -9.701 -11.370 1.00 78.81 85 GLN A C 1
ATOM 683 O O . GLN A 1 85 ? 6.799 -9.648 -12.410 1.00 78.81 85 GLN A O 1
ATOM 688 N N . GLY A 1 86 ? 6.098 -10.810 -10.628 1.00 81.25 86 GLY A N 1
ATOM 689 C CA . GLY A 1 86 ? 6.874 -12.019 -10.933 1.00 81.25 86 GLY A CA 1
ATOM 690 C C . GLY A 1 86 ? 8.329 -11.986 -10.448 1.00 81.25 86 GLY A C 1
ATOM 691 O O . GLY A 1 86 ? 9.030 -12.990 -10.564 1.00 81.25 86 GLY A O 1
ATOM 692 N N . SER A 1 87 ? 8.788 -10.876 -9.860 1.00 86.31 87 SER A N 1
ATOM 693 C CA . SER A 1 87 ? 10.071 -10.854 -9.155 1.00 86.31 87 SER A CA 1
ATOM 694 C C . SER A 1 87 ? 9.963 -11.507 -7.774 1.00 86.31 87 SER A C 1
ATOM 696 O O . SER A 1 87 ? 8.953 -11.390 -7.082 1.00 86.31 87 SER A O 1
ATOM 698 N N . VAL A 1 88 ? 11.045 -12.158 -7.337 1.00 88.38 88 VAL A N 1
ATOM 699 C CA . VAL A 1 88 ? 11.138 -12.751 -5.989 1.00 88.38 88 VAL A CA 1
ATOM 700 C C . VAL A 1 88 ? 11.112 -11.670 -4.901 1.00 88.38 88 VAL A C 1
ATOM 702 O O . VAL A 1 88 ? 10.577 -11.890 -3.818 1.00 88.38 88 VAL A O 1
ATOM 705 N N . LEU A 1 89 ? 11.672 -10.489 -5.185 1.00 89.88 89 LEU A N 1
ATOM 706 C CA . LEU A 1 89 ? 11.760 -9.390 -4.222 1.00 89.88 89 LEU A CA 1
ATOM 707 C C . LEU A 1 89 ? 10.496 -8.544 -4.127 1.00 89.88 89 LEU A C 1
ATOM 709 O O . LEU A 1 89 ? 10.277 -7.942 -3.080 1.00 89.88 89 LEU A O 1
ATOM 713 N N . GLY A 1 90 ? 9.674 -8.489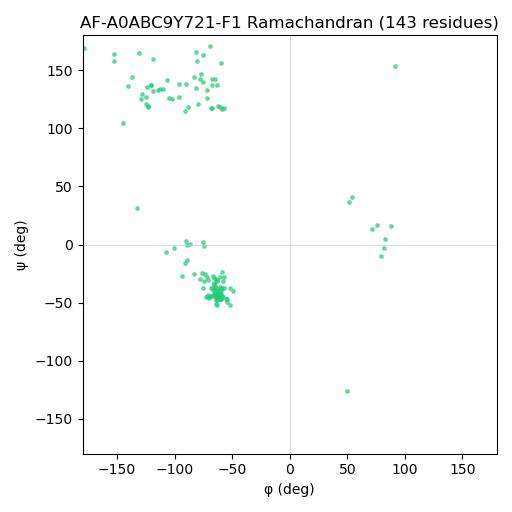 -5.177 1.00 91.56 90 GLY A N 1
ATOM 714 C CA . GLY A 1 90 ? 8.508 -7.609 -5.223 1.00 91.56 90 GLY A CA 1
ATOM 715 C C . GLY A 1 90 ? 7.588 -7.752 -4.007 1.00 91.56 90 GLY A C 1
ATOM 716 O O . GLY A 1 90 ? 7.356 -6.754 -3.326 1.00 91.56 90 GLY A O 1
ATOM 717 N N . PRO A 1 91 ? 7.154 -8.972 -3.637 1.00 90.94 91 PRO A N 1
ATOM 718 C CA . PRO A 1 91 ? 6.325 -9.181 -2.449 1.00 90.94 91 PRO A CA 1
ATOM 719 C C . PRO A 1 91 ? 6.992 -8.747 -1.136 1.00 90.94 91 PRO A C 1
ATOM 721 O O . PRO A 1 91 ? 6.327 -8.227 -0.243 1.00 90.94 91 PRO A O 1
ATOM 724 N N . VAL A 1 92 ? 8.308 -8.941 -1.003 1.00 91.88 92 VAL A N 1
ATOM 725 C CA . VAL A 1 92 ? 9.054 -8.547 0.204 1.00 91.88 92 VAL A CA 1
ATOM 726 C C . VAL A 1 92 ? 9.141 -7.027 0.305 1.00 91.88 92 VAL A C 1
ATOM 728 O O . VAL A 1 92 ? 8.862 -6.467 1.362 1.00 91.88 92 VAL A O 1
ATOM 731 N N . LEU A 1 93 ? 9.478 -6.357 -0.797 1.00 94.19 93 LEU A N 1
ATOM 732 C CA . LEU A 1 93 ? 9.551 -4.899 -0.868 1.00 94.19 93 LEU A CA 1
ATOM 733 C C . LEU A 1 93 ? 8.183 -4.258 -0.616 1.00 94.19 93 LEU A C 1
ATOM 735 O O . LEU A 1 93 ? 8.097 -3.287 0.130 1.00 94.19 93 LEU A O 1
ATOM 739 N N . PHE A 1 94 ? 7.114 -4.842 -1.158 1.00 93.31 94 PHE A N 1
ATOM 740 C CA . PHE A 1 94 ? 5.749 -4.394 -0.903 1.00 93.31 94 PHE A CA 1
ATOM 741 C C . PHE A 1 94 ? 5.355 -4.541 0.576 1.00 93.31 94 PHE A C 1
ATOM 743 O O . PHE A 1 94 ? 4.836 -3.603 1.175 1.00 93.31 94 PHE A O 1
ATOM 750 N N . ASN A 1 95 ? 5.667 -5.679 1.207 1.00 91.75 95 ASN A N 1
ATOM 751 C CA . ASN A 1 95 ? 5.396 -5.875 2.635 1.00 91.75 95 ASN A CA 1
ATOM 752 C C . ASN A 1 95 ? 6.130 -4.856 3.516 1.00 91.75 95 ASN A C 1
ATOM 754 O O . ASN A 1 95 ? 5.566 -4.392 4.500 1.00 91.75 95 ASN A O 1
ATOM 758 N N . ILE A 1 96 ? 7.371 -4.504 3.167 1.00 93.12 96 ILE A N 1
ATOM 759 C CA . ILE A 1 96 ? 8.128 -3.453 3.860 1.00 93.12 96 ILE A CA 1
ATOM 760 C C . ILE A 1 96 ? 7.461 -2.091 3.651 1.00 93.12 96 ILE A C 1
ATOM 762 O O . ILE A 1 96 ? 7.336 -1.322 4.602 1.00 93.12 96 ILE A O 1
ATOM 766 N N . PHE A 1 97 ? 7.012 -1.810 2.426 1.00 94.94 97 PHE A N 1
ATOM 767 C CA . PHE A 1 97 ? 6.357 -0.556 2.071 1.00 94.94 97 PHE A CA 1
ATOM 768 C C . PHE A 1 97 ? 5.056 -0.322 2.844 1.00 94.94 97 PHE A C 1
ATOM 770 O O . PHE A 1 97 ? 4.843 0.789 3.305 1.00 94.94 97 PHE A O 1
ATOM 777 N N . ILE A 1 98 ? 4.216 -1.348 3.017 1.00 93.19 98 ILE A N 1
ATOM 778 C CA . ILE A 1 98 ? 2.912 -1.249 3.702 1.00 93.19 98 ILE A CA 1
ATOM 779 C C . ILE A 1 98 ? 2.995 -1.507 5.220 1.00 93.19 98 ILE A C 1
ATOM 781 O O . ILE A 1 98 ? 1.975 -1.588 5.918 1.00 93.19 98 ILE A O 1
ATOM 785 N N . ASN A 1 99 ? 4.198 -1.723 5.762 1.00 91.75 99 ASN A N 1
ATOM 786 C CA . ASN A 1 99 ? 4.346 -2.203 7.135 1.00 91.75 99 ASN A CA 1
ATOM 787 C C . ASN A 1 99 ? 3.852 -1.193 8.182 1.00 91.75 99 ASN A C 1
ATOM 789 O O . ASN A 1 99 ? 3.366 -1.621 9.218 1.00 91.75 99 ASN A O 1
ATOM 793 N N . ASP A 1 100 ? 3.915 0.099 7.880 1.00 92.81 100 ASP A N 1
ATOM 794 C CA . ASP A 1 100 ? 3.511 1.235 8.718 1.00 92.81 100 ASP A CA 1
ATOM 795 C C . ASP A 1 100 ? 2.036 1.650 8.5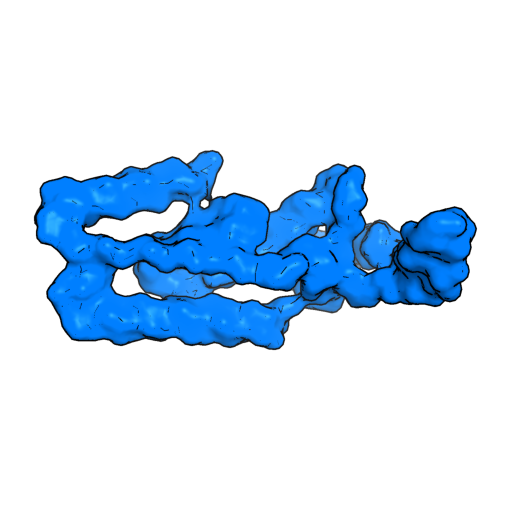48 1.00 92.81 100 ASP A C 1
ATOM 797 O O . ASP A 1 100 ? 1.571 2.562 9.225 1.00 92.81 100 ASP A O 1
ATOM 801 N N . LEU A 1 101 ? 1.263 0.981 7.683 1.00 92.50 101 LEU A N 1
ATOM 802 C CA . LEU A 1 101 ? -0.149 1.316 7.437 1.00 92.50 101 LEU A CA 1
ATOM 803 C C . LEU A 1 101 ? -1.028 1.281 8.709 1.00 92.50 101 LEU A C 1
ATOM 805 O O . LEU A 1 101 ? -2.045 1.966 8.789 1.00 92.50 101 LEU A O 1
ATOM 809 N N . ASP A 1 102 ? -0.672 0.465 9.704 1.00 90.62 102 ASP A N 1
ATOM 810 C CA . ASP A 1 102 ? -1.381 0.353 10.985 1.00 90.62 102 ASP A CA 1
ATOM 811 C C . ASP A 1 102 ? -0.926 1.368 12.047 1.00 90.62 102 ASP A C 1
ATOM 813 O O . ASP A 1 102 ? -1.481 1.390 13.150 1.00 90.62 102 ASP A O 1
ATOM 817 N N . GLU A 1 103 ? 0.038 2.240 11.740 1.00 90.31 103 GLU A N 1
ATOM 818 C CA . GLU A 1 103 ? 0.518 3.237 12.693 1.00 90.31 103 GLU A CA 1
ATOM 819 C C . GLU A 1 103 ? -0.589 4.216 13.108 1.00 90.31 103 GLU A C 1
ATOM 821 O O . GLU A 1 103 ? -1.188 4.950 12.320 1.00 90.31 103 GLU A O 1
ATOM 826 N N . GLY A 1 104 ? -0.881 4.231 14.410 1.00 88.94 104 GLY A N 1
ATOM 827 C CA . GLY A 1 104 ? -1.918 5.084 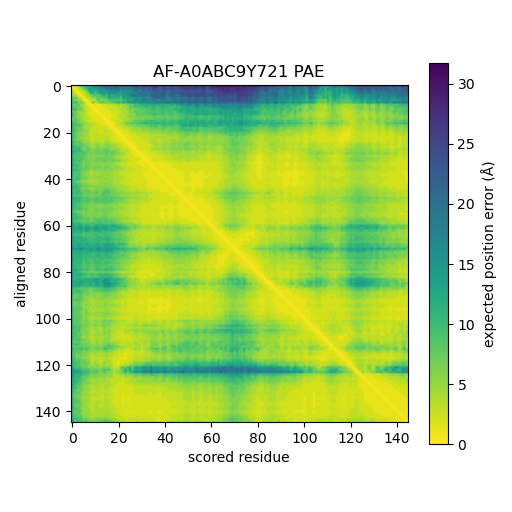14.981 1.00 88.94 104 GLY A CA 1
ATOM 828 C C . GLY A 1 104 ? -3.353 4.668 14.632 1.00 88.94 104 GLY A C 1
ATOM 829 O O . GLY A 1 104 ? -4.270 5.457 14.869 1.00 88.94 104 GLY A O 1
ATOM 830 N N . ILE A 1 105 ? -3.567 3.464 14.096 1.00 91.31 105 ILE A N 1
ATOM 831 C CA . ILE A 1 105 ? -4.902 2.891 13.907 1.00 91.31 105 ILE A CA 1
ATOM 832 C C . ILE A 1 105 ? -5.387 2.324 15.254 1.00 91.31 105 ILE A C 1
ATOM 834 O O . ILE A 1 105 ? -4.754 1.466 15.864 1.00 91.31 105 ILE A O 1
ATOM 838 N N . GLU A 1 106 ? -6.517 2.837 15.747 1.00 87.81 106 GLU A N 1
ATOM 839 C CA . GLU A 1 106 ? -7.153 2.408 17.006 1.00 87.81 106 GLU A CA 1
ATOM 840 C C . GLU A 1 106 ? -7.843 1.039 16.844 1.00 87.81 106 GLU A C 1
ATOM 842 O O . GLU A 1 106 ? -7.957 0.254 17.788 1.00 87.81 106 GLU A O 1
ATOM 847 N N . PHE A 1 107 ? -8.341 0.767 15.637 1.00 89.19 107 PHE A N 1
ATOM 848 C CA . PHE A 1 107 ? -9.050 -0.464 15.298 1.00 89.19 107 PHE A CA 1
ATOM 849 C C . PHE A 1 107 ? -8.064 -1.595 15.005 1.00 89.19 107 PHE A C 1
ATOM 851 O O . PHE A 1 107 ? -6.871 -1.389 14.797 1.00 89.19 107 PHE A O 1
ATOM 858 N N . THR A 1 108 ? -8.553 -2.834 14.970 1.00 88.31 108 THR A N 1
ATOM 859 C CA . THR A 1 108 ? -7.694 -3.906 14.466 1.00 88.31 108 THR A CA 1
ATOM 860 C C . THR A 1 108 ? -7.580 -3.718 12.953 1.00 88.31 108 THR A C 1
ATOM 862 O O . THR A 1 108 ? -8.598 -3.525 12.284 1.00 88.31 108 THR A O 1
ATOM 865 N N . LEU A 1 109 ? -6.360 -3.791 12.419 1.00 89.62 109 LEU A N 1
ATOM 866 C CA . LEU A 1 109 ? -6.075 -3.844 10.986 1.00 89.62 109 LEU A CA 1
ATOM 867 C C . LEU A 1 109 ? -5.485 -5.222 10.655 1.00 89.62 109 LEU A C 1
ATOM 869 O O . LEU A 1 109 ? -4.618 -5.717 11.374 1.00 89.62 109 LEU A O 1
ATOM 873 N N . SER A 1 110 ? -5.959 -5.875 9.596 1.00 88.06 110 SER A N 1
ATOM 874 C CA . SER A 1 110 ? -5.277 -7.030 8.997 1.00 88.06 110 SER A CA 1
ATOM 875 C C . SER A 1 110 ? -4.940 -6.720 7.564 1.00 88.06 110 SER A C 1
ATOM 877 O O . SER A 1 110 ? -5.782 -6.210 6.834 1.00 88.06 110 SER A O 1
ATOM 879 N N . LYS A 1 111 ? -3.728 -7.106 7.185 1.00 86.88 111 LYS A N 1
ATOM 880 C CA . LYS A 1 111 ? -3.142 -6.893 5.871 1.00 86.88 111 LYS A CA 1
ATOM 881 C C . LYS A 1 111 ? -2.805 -8.254 5.270 1.00 86.88 111 LYS A C 1
ATOM 883 O O . LYS A 1 111 ? -2.291 -9.131 5.978 1.00 86.88 111 LYS A O 1
ATOM 888 N N . PHE A 1 112 ? -3.099 -8.443 3.995 1.00 84.06 112 PHE A N 1
ATOM 889 C CA . PHE A 1 112 ? -2.585 -9.553 3.205 1.00 84.06 112 PHE A CA 1
ATOM 890 C C . PHE A 1 112 ? -2.347 -9.062 1.788 1.00 84.06 112 PHE A C 1
ATOM 892 O O . PHE A 1 112 ? -3.303 -8.879 1.047 1.00 84.06 112 PHE A O 1
ATOM 899 N N . ALA A 1 113 ? 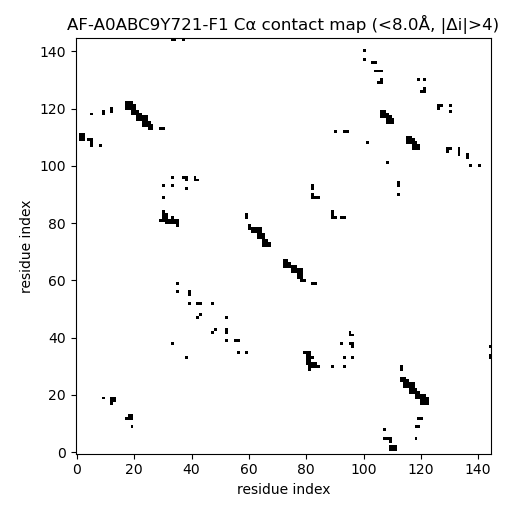-1.077 -8.840 1.440 1.00 82.94 113 ALA A N 1
ATOM 900 C CA . ALA A 1 113 ? -0.748 -8.044 0.265 1.00 82.94 113 ALA A CA 1
ATOM 901 C C . ALA A 1 113 ? -1.545 -6.721 0.300 1.00 82.94 113 ALA A C 1
ATOM 903 O O . ALA A 1 113 ? -1.471 -6.001 1.297 1.00 82.94 113 ALA A O 1
ATOM 904 N N . ASP A 1 114 ? -2.282 -6.423 -0.758 1.00 81.38 114 ASP A N 1
ATOM 905 C CA . ASP A 1 114 ? -3.131 -5.252 -0.946 1.00 81.38 114 ASP A CA 1
ATOM 906 C C . ASP A 1 114 ? -4.461 -5.303 -0.179 1.00 81.38 114 ASP A C 1
ATOM 908 O O . ASP A 1 114 ? -4.980 -4.254 0.210 1.00 81.38 114 ASP A O 1
ATOM 912 N N . ASP A 1 115 ? -4.962 -6.496 0.150 1.00 85.94 115 ASP A N 1
ATOM 913 C CA . ASP A 1 115 ? -6.198 -6.649 0.914 1.00 85.94 115 ASP A CA 1
ATOM 914 C C . ASP A 1 115 ? -6.032 -6.147 2.352 1.00 85.94 115 ASP A C 1
ATOM 916 O O . ASP A 1 115 ? -5.302 -6.728 3.172 1.00 85.94 115 ASP A O 1
ATOM 920 N N . THR A 1 116 ? -6.806 -5.119 2.700 1.00 89.19 116 THR A N 1
ATOM 921 C CA . THR A 1 116 ? -6.817 -4.543 4.043 1.00 89.19 116 THR A CA 1
ATOM 922 C C . THR A 1 116 ? -8.197 -4.653 4.684 1.00 89.19 116 THR A C 1
ATOM 924 O O . THR A 1 116 ? -9.227 -4.325 4.102 1.00 89.19 116 THR A O 1
ATOM 927 N N . LYS A 1 117 ? -8.232 -5.131 5.931 1.00 90.88 117 LYS A N 1
ATOM 928 C CA . LYS A 1 117 ? -9.460 -5.289 6.721 1.00 90.88 117 LYS A CA 1
ATOM 929 C C . LYS A 1 117 ? -9.346 -4.518 8.021 1.00 90.88 117 LYS A C 1
ATOM 931 O O . LYS A 1 117 ? -8.499 -4.838 8.860 1.00 90.88 117 LYS A O 1
ATOM 936 N N . LEU A 1 118 ? -10.235 -3.551 8.204 1.00 91.00 118 LEU A N 1
ATOM 937 C CA . LEU A 1 118 ? -10.368 -2.765 9.424 1.00 91.00 118 LEU A CA 1
ATOM 938 C C . LEU A 1 118 ? -11.564 -3.287 10.224 1.00 91.00 118 LEU A C 1
ATOM 940 O O . LEU A 1 118 ? -12.668 -3.367 9.696 1.00 91.00 118 LEU A O 1
ATOM 944 N N . GLY A 1 119 ? -11.359 -3.656 11.487 1.00 90.00 119 GLY A N 1
ATOM 945 C CA . GLY A 1 119 ? -12.392 -4.287 12.313 1.00 90.00 119 GLY A CA 1
ATOM 946 C C . GLY A 1 119 ? -12.385 -3.794 13.755 1.00 90.00 119 GLY A C 1
ATOM 947 O O . GLY A 1 119 ? -11.321 -3.671 14.369 1.00 90.00 119 GLY A O 1
ATOM 948 N N . GLY A 1 120 ? -13.571 -3.528 14.307 1.00 88.38 120 GLY A N 1
ATOM 949 C CA . GLY A 1 120 ? -13.726 -3.094 15.697 1.00 88.38 120 GLY A CA 1
ATOM 950 C C . GLY A 1 120 ? -15.178 -2.880 16.123 1.00 88.38 120 GLY A C 1
ATOM 951 O O . GLY A 1 120 ? -16.093 -2.904 15.299 1.00 88.38 120 GLY A O 1
ATOM 952 N N . SER A 1 121 ? -15.381 -2.704 17.432 1.00 86.19 121 SER A N 1
ATOM 953 C CA . SER A 1 121 ? -16.703 -2.431 18.010 1.00 86.19 121 SER A CA 1
ATOM 954 C C . SER A 1 121 ? -17.126 -0.983 17.742 1.00 86.19 121 SER A C 1
ATOM 956 O O . SER A 1 121 ? -16.317 -0.054 17.803 1.00 86.19 121 SER A O 1
ATOM 958 N N . VAL A 1 122 ? -18.408 -0.807 17.426 1.00 82.44 122 VAL A N 1
ATOM 959 C CA . VAL A 1 122 ? -19.023 0.472 17.045 1.00 82.44 122 VAL A CA 1
ATOM 960 C C . VAL A 1 122 ? -20.330 0.694 17.823 1.00 82.44 122 VAL A C 1
ATOM 962 O O . VAL A 1 122 ? -21.264 1.335 17.344 1.00 82.44 122 VAL A O 1
ATOM 965 N N . ASP A 1 123 ? -20.396 0.171 19.050 1.00 78.75 123 ASP A N 1
ATOM 966 C CA . ASP A 1 123 ? -21.595 0.178 19.908 1.00 78.75 123 ASP A CA 1
ATOM 967 C C . ASP A 1 123 ? -22.134 1.583 20.218 1.00 78.75 123 ASP A C 1
ATOM 969 O O . ASP A 1 123 ? -23.309 1.761 20.531 1.00 78.75 123 ASP A O 1
ATOM 973 N N . LEU A 1 124 ? -21.274 2.599 20.131 1.00 81.62 124 LEU A N 1
ATOM 974 C CA . LEU A 1 124 ? -21.565 3.971 20.530 1.00 81.62 124 LEU A CA 1
ATOM 975 C C . LEU A 1 124 ? -21.170 4.968 19.439 1.00 81.62 124 LEU A C 1
ATOM 977 O O . LEU A 1 124 ? -20.373 4.677 18.544 1.00 81.62 124 LEU A O 1
ATOM 981 N N . LEU A 1 125 ? -21.680 6.197 19.564 1.00 86.06 125 LEU A N 1
ATOM 982 C CA . LEU A 1 125 ? -21.307 7.322 18.700 1.00 86.06 125 LEU A CA 1
ATOM 983 C C . LEU A 1 125 ? -19.783 7.516 18.632 1.00 86.06 125 LEU A C 1
ATOM 985 O O . LEU A 1 125 ? -19.245 7.797 17.564 1.00 86.06 125 LEU A O 1
ATOM 989 N N . GLU A 1 126 ? -19.086 7.306 19.748 1.00 86.12 126 GLU A N 1
ATOM 990 C CA . GLU A 1 126 ? -17.624 7.375 19.794 1.00 86.12 126 GLU A CA 1
ATOM 991 C C . GLU A 1 126 ? -16.948 6.286 18.958 1.00 86.12 126 GLU A C 1
ATOM 993 O O . GLU A 1 126 ? -15.962 6.572 18.284 1.00 86.12 126 GLU A O 1
ATOM 998 N N . GLY A 1 127 ? -17.521 5.080 18.894 1.00 87.56 127 GLY A N 1
ATOM 999 C CA . GLY A 1 127 ? -17.042 4.022 18.005 1.00 87.56 127 GLY A CA 1
ATOM 1000 C C . GLY A 1 127 ? -17.178 4.401 16.528 1.00 87.56 127 GLY A C 1
ATOM 1001 O O . GLY A 1 127 ? -16.275 4.137 15.738 1.00 87.56 127 GLY A O 1
ATOM 1002 N N . ARG A 1 128 ? -18.263 5.095 16.146 1.00 89.31 128 ARG A N 1
ATOM 1003 C CA . ARG A 1 128 ? -18.458 5.590 14.765 1.00 89.31 128 ARG A CA 1
ATOM 1004 C C . ARG A 1 128 ? -17.451 6.677 14.406 1.00 89.31 128 ARG A C 1
ATOM 1006 O O . ARG A 1 128 ? -16.862 6.636 13.330 1.00 89.31 128 ARG A O 1
ATOM 1013 N N . LYS A 1 129 ? -17.222 7.628 15.317 1.00 91.94 129 LYS A N 1
ATOM 1014 C CA . LYS A 1 129 ? -16.193 8.663 15.140 1.00 91.94 129 LYS A CA 1
ATOM 1015 C C . LYS A 1 129 ? -14.799 8.048 15.057 1.00 91.94 129 LYS A C 1
ATOM 1017 O O . LYS A 1 129 ? -14.007 8.474 14.225 1.00 91.94 129 LYS A O 1
ATOM 1022 N N . ALA A 1 130 ? -14.503 7.050 15.891 1.00 91.69 130 ALA A N 1
ATOM 1023 C CA . ALA A 1 130 ? -13.246 6.316 15.836 1.00 91.69 130 ALA A CA 1
ATOM 1024 C C . ALA A 1 130 ? -13.079 5.614 14.487 1.00 91.69 130 ALA A C 1
ATOM 1026 O O . ALA A 1 130 ? -12.039 5.777 13.858 1.00 91.69 130 ALA A O 1
ATOM 1027 N N . LEU A 1 131 ? -14.106 4.916 13.992 1.00 92.62 131 LEU A N 1
ATOM 1028 C CA . LEU A 1 131 ? -14.071 4.294 12.668 1.00 92.62 131 LEU A CA 1
ATOM 1029 C C . LEU A 1 131 ? -13.725 5.317 11.577 1.00 92.62 131 LEU A C 1
ATOM 1031 O O . LEU A 1 131 ? -12.788 5.084 10.819 1.00 92.62 131 LEU A O 1
ATOM 1035 N N . GLN A 1 132 ? -14.402 6.470 11.552 1.00 94.19 132 GLN A N 1
ATOM 1036 C CA . GLN A 1 132 ? -14.107 7.525 10.578 1.00 94.19 132 GLN A CA 1
ATOM 1037 C C . GLN A 1 132 ? -12.668 8.041 10.707 1.00 94.19 132 GLN A C 1
ATOM 1039 O O . GLN A 1 132 ? -11.957 8.090 9.713 1.00 94.19 132 GLN A O 1
ATOM 1044 N N . ARG A 1 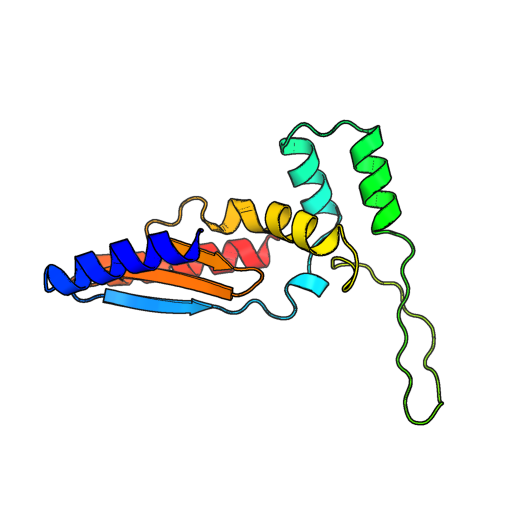133 ? -12.184 8.327 11.927 1.00 95.25 133 ARG A N 1
ATOM 1045 C CA . ARG A 1 133 ? -10.788 8.753 12.140 1.00 95.25 133 ARG A CA 1
ATOM 1046 C C . ARG A 1 133 ? -9.777 7.735 11.615 1.00 95.25 133 ARG A C 1
ATOM 1048 O O . ARG A 1 133 ? -8.724 8.139 11.132 1.00 95.25 133 ARG A O 1
ATOM 1055 N N . ASN A 1 134 ? -10.059 6.438 11.752 1.00 94.94 134 ASN A N 1
ATOM 1056 C CA . ASN A 1 134 ? -9.200 5.381 11.217 1.00 94.94 134 ASN A CA 1
ATOM 1057 C C . ASN A 1 134 ? -9.223 5.375 9.685 1.00 94.94 134 ASN A C 1
ATOM 1059 O O . ASN A 1 134 ? -8.158 5.312 9.082 1.00 94.94 134 ASN A O 1
ATOM 1063 N N . LEU A 1 135 ? -10.398 5.506 9.060 1.00 95.00 135 LEU A N 1
ATOM 1064 C CA . LEU A 1 135 ? -10.503 5.622 7.601 1.00 95.00 135 LEU A CA 1
ATOM 1065 C C . LEU A 1 135 ? -9.761 6.859 7.080 1.00 95.00 135 LEU A C 1
ATOM 1067 O O . LEU A 1 135 ? -8.953 6.726 6.170 1.00 95.00 135 LEU A O 1
ATOM 1071 N N . ASP A 1 136 ? -9.921 8.017 7.722 1.00 95.94 136 ASP A N 1
ATOM 1072 C CA . ASP A 1 136 ? -9.208 9.244 7.343 1.00 95.94 136 ASP A CA 1
ATOM 1073 C C . ASP A 1 136 ? -7.683 9.108 7.507 1.00 95.94 136 ASP A C 1
ATOM 1075 O O . ASP A 1 136 ? -6.910 9.774 6.825 1.00 95.94 136 ASP A O 1
ATOM 1079 N N . ARG A 1 137 ? -7.214 8.296 8.467 1.00 95.94 137 ARG A N 1
ATOM 1080 C CA . ARG A 1 137 ? -5.779 8.003 8.635 1.00 95.94 137 ARG A CA 1
ATOM 1081 C C . ARG A 1 137 ? -5.261 7.120 7.507 1.00 95.94 137 ARG A C 1
ATOM 1083 O O . ARG A 1 137 ? -4.187 7.411 6.998 1.00 95.94 137 ARG A O 1
ATOM 1090 N N . LEU A 1 138 ? -6.012 6.084 7.132 1.00 94.62 138 LEU A N 1
ATOM 1091 C CA . LEU A 1 138 ? -5.650 5.199 6.022 1.00 94.62 138 LEU A CA 1
ATOM 1092 C C . LEU A 1 138 ? -5.629 5.964 4.695 1.00 94.62 138 LEU A C 1
ATOM 1094 O O . LEU A 1 138 ? -4.702 5.787 3.915 1.00 94.62 138 LEU A O 1
ATOM 1098 N N . ASP A 1 139 ? -6.598 6.853 4.484 1.00 94.81 139 ASP A N 1
ATOM 1099 C CA . ASP A 1 139 ? -6.672 7.722 3.308 1.00 94.81 139 ASP A CA 1
ATOM 1100 C C . ASP A 1 139 ? -5.472 8.677 3.234 1.00 94.81 139 ASP A C 1
ATOM 1102 O O . ASP A 1 139 ? -4.715 8.651 2.268 1.00 94.81 139 ASP A O 1
ATOM 1106 N N . ARG A 1 140 ? -5.181 9.412 4.318 1.00 96.06 140 ARG A N 1
ATOM 1107 C CA . ARG A 1 140 ? -3.980 10.265 4.390 1.00 96.06 140 ARG A CA 1
ATOM 1108 C C . ARG A 1 140 ? -2.679 9.490 4.203 1.00 96.06 140 ARG A C 1
ATOM 1110 O O . ARG A 1 140 ? -1.736 10.021 3.624 1.00 96.06 140 ARG A O 1
ATOM 1117 N N . TRP A 1 141 ? -2.594 8.265 4.724 1.00 95.06 141 TRP A N 1
ATOM 1118 C CA . TRP A 1 141 ? -1.430 7.413 4.490 1.00 95.06 141 TRP A CA 1
ATOM 1119 C C . TRP A 1 141 ? -1.302 7.079 3.001 1.00 95.06 141 TRP A C 1
ATOM 1121 O O . TRP A 1 141 ? -0.205 7.188 2.464 1.00 95.06 141 TRP A O 1
ATOM 1131 N N . ALA A 1 142 ? -2.408 6.744 2.333 1.00 93.38 142 ALA A N 1
ATOM 1132 C CA . ALA A 1 142 ? -2.435 6.419 0.909 1.00 93.38 142 ALA A CA 1
ATOM 1133 C C . ALA A 1 142 ? -2.076 7.615 0.015 1.00 93.38 142 ALA A C 1
ATOM 1135 O O . ALA A 1 142 ? -1.446 7.436 -1.018 1.00 93.38 142 ALA A O 1
ATOM 1136 N N . GLU A 1 143 ? -2.448 8.834 0.406 1.00 93.62 143 GLU A N 1
ATOM 1137 C CA . GLU A 1 143 ? -2.051 10.053 -0.310 1.00 93.62 143 GLU A CA 1
ATOM 1138 C C . GLU A 1 143 ? -0.560 10.386 -0.137 1.00 93.62 143 GLU A C 1
ATOM 1140 O O . GLU A 1 143 ? 0.051 10.994 -1.017 1.00 93.62 143 GLU A O 1
ATOM 1145 N N . ALA A 1 144 ? 0.023 10.021 1.007 1.00 93.62 144 ALA A N 1
ATOM 1146 C CA . ALA A 1 144 ? 1.402 10.353 1.356 1.00 93.62 144 ALA A CA 1
ATOM 1147 C C . ALA A 1 144 ? 2.441 9.320 0.883 1.00 93.62 144 ALA A C 1
ATOM 1149 O O . ALA A 1 144 ? 3.637 9.617 0.943 1.00 93.62 144 ALA A O 1
ATOM 1150 N N . ASN A 1 145 ? 2.011 8.124 0.460 1.00 92.25 145 ASN A N 1
ATOM 1151 C CA . ASN A 1 145 ? 2.868 6.982 0.114 1.00 92.25 145 ASN A CA 1
ATOM 1152 C C . ASN A 1 145 ? 2.692 6.550 -1.343 1.00 92.25 145 ASN A C 1
ATOM 1154 O O . ASN A 1 145 ? 3.734 6.362 -2.018 1.00 92.25 145 ASN A O 1
#

Nearest PDB structures (foldseek):
  8gh6-assembly1_A  TM=7.729E-01  e=8.347E-07  Bombyx mori
  8ibz-assembly1_C  TM=7.695E-01  e=1.570E-06  Bombyx mori
  6ar1-assembly1_A  TM=7.571E-01  e=2.153E-06  Geobacillus stearothermophilus
  8p0g-assembly1_B  TM=5.373E-01  e=5.996E-02  Thogotovirus thogotoense
  8z9q-assembly1_B  TM=5.486E-01  e=1.452E-01  Thogoto virus (isolate SiAr 126)

InterPro domains:
  IPR000477 Reverse transcriptase domain [PF00078] (12-142)
  IPR000477 Reverse transcriptase domain [PS50878] (1-145)
  IPR043502 DNA/RNA polymerase superfamily [SSF56672] (21-126)

Radius of gyration: 19.05 Å; Cα contacts (8 Å, |Δi|>4): 169; chains: 1; bounding box: 48×26×57 Å